Protein AF-A0A966UWK1-F1 (afdb_monomer)

Foldseek 3Di:
DDDAAEEEDAPPDPVSVVVVVVCVVVVHDYHYHHPND

pLDDT: mean 93.32, std 6.82, range [62.75, 97.94]

Nearest PDB structures (foldseek):
  1r7h-assembly1_B  TM=9.677E-01  e=1.148E-01  Corynebacterium ammoniagenes
  3vpc-assembly1_D  TM=8.063E-01  e=3.987E+00  Sulfurisphaera tokodaii
  1m32-assembly3_E  TM=5.990E-01  e=1.281E+00  Salmonella enterica subsp. enterica serovar Typhimurium
  8oy0-assembly1_B  TM=5.178E-01  e=2.796E+00  Acinetobacter baumannii ATCC 17978
  8oy0-assembly1_D  TM=5.143E-01  e=3.002E+00  Acinetobacter baumannii ATCC 17978

Solvent-accessible surface area (backbone atoms only — not comparable to full-atom values): 2441 Å² total; per-residue (Å²): 135,85,79,90,43,78,46,81,32,41,93,88,36,73,64,43,55,54,51,50,54,51,36,60,74,67,72,52,76,65,50,81,42,78,66,76,123

Structure 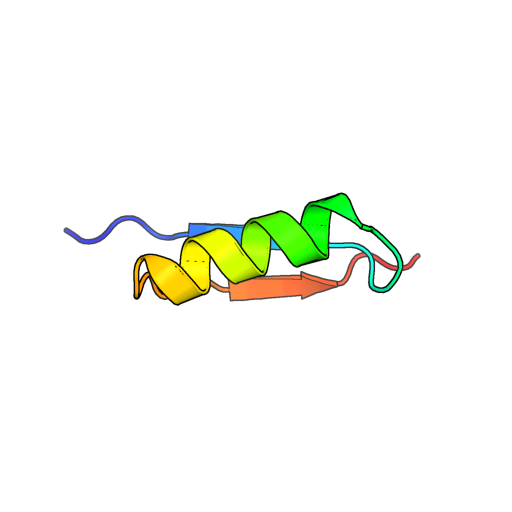(mmCIF, N/CA/C/O backbone):
data_AF-A0A966UWK1-F1
#
_entry.id   AF-A0A966UWK1-F1
#
loop_
_atom_site.group_PDB
_atom_site.id
_atom_site.type_symbol
_atom_site.label_atom_id
_atom_site.label_alt_id
_atom_site.label_comp_id
_atom_site.label_asym_id
_atom_site.label_entity_id
_atom_site.label_seq_id
_atom_site.pdbx_PDB_ins_code
_atom_site.Cartn_x
_atom_site.Cartn_y
_atom_site.Cartn_z
_atom_site.occupancy
_atom_site.B_iso_or_equiv
_atom_site.auth_seq_id
_atom_site.auth_comp_id
_atom_site.auth_asym_id
_atom_site.auth_atom_id
_atom_site.pdbx_PDB_model_num
ATOM 1 N N . MET A 1 1 ? -7.103 13.161 14.726 1.00 62.75 1 MET A N 1
ATOM 2 C CA . MET A 1 1 ? -6.655 13.300 13.323 1.00 62.75 1 MET A CA 1
ATOM 3 C C . MET A 1 1 ? -6.063 11.963 12.915 1.00 62.75 1 MET A C 1
ATOM 5 O O . MET A 1 1 ? -5.178 11.496 13.619 1.00 62.75 1 MET A O 1
ATOM 9 N N . ALA A 1 2 ? -6.599 11.300 11.892 1.00 77.12 2 ALA A N 1
ATOM 10 C CA . ALA A 1 2 ? -5.983 10.082 11.365 1.00 77.12 2 ALA A CA 1
ATOM 11 C C . ALA A 1 2 ? -4.784 10.473 10.488 1.00 77.12 2 ALA A C 1
ATOM 13 O O . ALA A 1 2 ? -4.858 11.476 9.780 1.00 77.12 2 ALA A O 1
ATOM 14 N N . ALA A 1 3 ? -3.685 9.724 10.567 1.00 87.62 3 ALA A N 1
ATOM 15 C CA . ALA A 1 3 ? -2.541 9.942 9.690 1.00 87.62 3 ALA A CA 1
ATOM 16 C C . ALA A 1 3 ? -2.866 9.426 8.283 1.00 87.62 3 ALA A C 1
ATOM 18 O O . ALA A 1 3 ? -3.384 8.318 8.139 1.00 87.62 3 ALA A O 1
ATOM 19 N N . THR A 1 4 ? -2.546 10.216 7.261 1.00 93.38 4 THR A N 1
ATOM 20 C CA . THR A 1 4 ? -2.594 9.760 5.869 1.00 93.38 4 THR A CA 1
ATOM 21 C C . THR A 1 4 ? -1.463 8.763 5.638 1.00 93.38 4 THR A C 1
ATOM 23 O O . THR A 1 4 ? -0.313 9.049 5.970 1.00 93.38 4 THR A O 1
ATOM 26 N N . VAL A 1 5 ? -1.784 7.593 5.083 1.00 94.94 5 VAL A N 1
ATOM 27 C CA . VAL A 1 5 ? -0.804 6.554 4.746 1.00 94.94 5 VAL A CA 1
ATOM 28 C C . VAL A 1 5 ? -0.801 6.351 3.238 1.00 94.94 5 VAL A C 1
ATOM 30 O O . VAL A 1 5 ? -1.814 5.993 2.642 1.00 94.94 5 VAL A O 1
ATOM 33 N N . GLU A 1 6 ? 0.355 6.570 2.626 1.00 96.56 6 GLU A N 1
ATOM 34 C CA . GLU A 1 6 ? 0.581 6.409 1.191 1.00 96.56 6 GLU A CA 1
ATOM 35 C C . GLU A 1 6 ? 1.664 5.350 0.978 1.00 96.56 6 GLU A C 1
ATOM 37 O O . G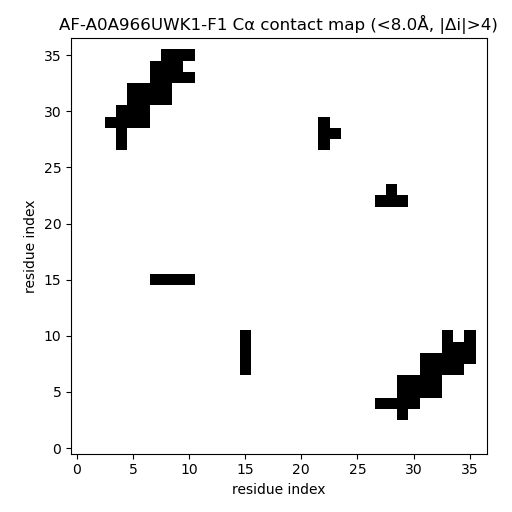LU A 1 6 ? 2.673 5.335 1.689 1.00 96.56 6 GLU A O 1
ATOM 42 N N . ILE A 1 7 ? 1.460 4.447 0.017 1.00 95.56 7 ILE A N 1
ATOM 43 C CA . ILE A 1 7 ? 2.418 3.394 -0.323 1.00 95.56 7 ILE A CA 1
ATOM 44 C C . ILE A 1 7 ? 2.724 3.409 -1.820 1.00 95.56 7 ILE A C 1
ATOM 46 O O . ILE A 1 7 ? 1.837 3.286 -2.661 1.00 95.56 7 ILE A O 1
ATOM 50 N N . TYR A 1 8 ? 4.008 3.528 -2.146 1.00 96.12 8 TYR A N 1
ATOM 51 C CA . TYR A 1 8 ? 4.517 3.482 -3.514 1.00 96.12 8 TYR A CA 1
ATOM 52 C C . TYR A 1 8 ? 5.096 2.095 -3.762 1.00 96.12 8 TYR A C 1
ATOM 54 O O . TYR A 1 8 ? 5.936 1.616 -2.994 1.00 96.12 8 TYR A O 1
ATOM 62 N N . THR A 1 9 ? 4.600 1.415 -4.788 1.00 96.44 9 THR A N 1
ATOM 63 C CA . THR A 1 9 ? 4.873 -0.002 -5.008 1.00 96.44 9 THR A CA 1
ATOM 64 C C . THR A 1 9 ? 5.298 -0.297 -6.431 1.00 96.44 9 THR A C 1
ATOM 66 O O . THR A 1 9 ? 4.941 0.405 -7.369 1.00 96.44 9 THR A O 1
ATOM 69 N N . TRP A 1 10 ? 6.034 -1.393 -6.578 1.00 95.81 10 TRP A N 1
ATOM 70 C CA . TRP A 1 10 ? 6.198 -2.076 -7.854 1.00 95.81 10 TRP A CA 1
ATOM 71 C C . TRP A 1 10 ? 5.392 -3.371 -7.794 1.00 95.81 10 TRP A C 1
ATOM 73 O O . TRP A 1 10 ? 5.477 -4.092 -6.791 1.00 95.81 10 TRP A O 1
ATOM 83 N N . ARG A 1 11 ? 4.657 -3.714 -8.855 1.00 88.31 11 ARG A N 1
ATOM 84 C CA . ARG A 1 11 ? 3.791 -4.909 -8.909 1.00 88.31 11 ARG A CA 1
ATOM 85 C C . ARG A 1 11 ? 4.525 -6.206 -8.571 1.00 88.31 11 ARG A C 1
ATOM 87 O O . ARG A 1 11 ? 3.955 -7.082 -7.929 1.00 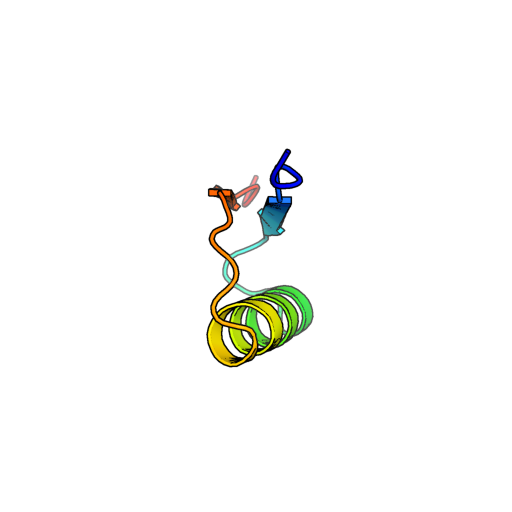88.31 11 ARG A O 1
ATOM 94 N N . ALA A 1 12 ? 5.790 -6.318 -8.975 1.00 89.75 12 ALA A N 1
ATOM 95 C CA . ALA A 1 12 ? 6.626 -7.500 -8.761 1.00 89.75 12 ALA A CA 1
ATOM 96 C C . ALA A 1 12 ? 7.589 -7.370 -7.564 1.00 89.75 12 ALA A C 1
ATOM 98 O O . ALA A 1 12 ? 8.547 -8.134 -7.455 1.00 89.75 12 ALA A O 1
ATOM 99 N N . CYS A 1 13 ? 7.377 -6.408 -6.660 1.00 94.69 13 CYS A N 1
ATOM 100 C CA . CYS A 1 13 ? 8.240 -6.241 -5.495 1.00 94.69 13 CYS A CA 1
ATOM 101 C C . CYS A 1 13 ? 7.746 -7.093 -4.307 1.00 94.69 13 CYS A C 1
ATOM 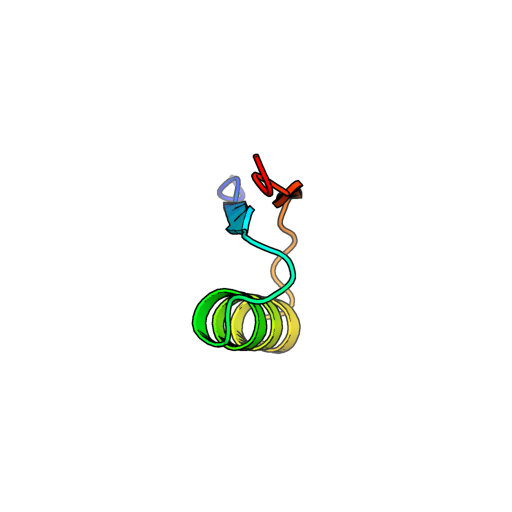103 O O . CYS A 1 13 ? 6.690 -6.800 -3.732 1.00 94.69 13 CYS A O 1
ATOM 105 N N . PRO A 1 14 ? 8.520 -8.099 -3.847 1.00 96.00 14 PRO A N 1
ATOM 106 C CA . PRO A 1 14 ? 8.124 -8.944 -2.717 1.00 96.00 14 PRO A CA 1
ATOM 107 C C . PRO A 1 14 ? 8.004 -8.163 -1.398 1.00 96.00 14 PRO A C 1
ATOM 109 O O . PRO A 1 14 ? 7.257 -8.558 -0.501 1.00 96.00 14 PRO A O 1
ATOM 112 N N . PHE A 1 15 ? 8.707 -7.035 -1.264 1.00 96.69 15 PHE A N 1
ATOM 113 C CA . PHE A 1 15 ? 8.616 -6.173 -0.085 1.00 96.69 15 PHE A CA 1
ATOM 114 C C . PHE A 1 15 ? 7.328 -5.348 -0.073 1.00 96.69 15 PHE A C 1
ATOM 116 O O . PHE A 1 15 ? 6.704 -5.232 0.981 1.00 96.69 15 PHE A O 1
ATOM 123 N N . CYS A 1 16 ? 6.886 -4.848 -1.232 1.00 96.44 16 CYS A N 1
ATOM 124 C CA . CYS A 1 16 ? 5.617 -4.129 -1.364 1.00 96.44 16 CYS A CA 1
ATOM 125 C C . CYS A 1 16 ? 4.438 -5.023 -0.970 1.00 96.44 16 CYS A C 1
ATOM 127 O O . CYS A 1 16 ? 3.591 -4.612 -0.183 1.00 96.44 16 CYS A O 1
ATOM 129 N N . ILE A 1 17 ? 4.443 -6.282 -1.421 1.00 95.62 17 ILE A N 1
ATOM 130 C CA . ILE A 1 17 ? 3.419 -7.275 -1.063 1.00 95.62 17 ILE A CA 1
ATOM 131 C C . ILE A 1 17 ? 3.355 -7.473 0.460 1.00 95.62 17 ILE A C 1
ATOM 133 O O . ILE A 1 17 ? 2.278 -7.439 1.055 1.00 95.62 17 ILE A O 1
ATOM 137 N N . ARG A 1 18 ? 4.509 -7.635 1.120 1.00 97.56 18 ARG A N 1
ATOM 138 C CA . ARG A 1 18 ? 4.575 -7.800 2.583 1.00 97.56 18 ARG A CA 1
ATOM 139 C C . ARG A 1 18 ? 4.141 -6.543 3.341 1.00 97.56 18 ARG A C 1
ATOM 141 O O . ARG A 1 18 ? 3.504 -6.667 4.385 1.00 97.56 18 ARG A O 1
ATOM 148 N N . ALA A 1 19 ? 4.476 -5.357 2.837 1.00 97.06 19 ALA A N 1
ATOM 149 C CA . ALA A 1 19 ? 4.073 -4.087 3.433 1.00 97.06 19 ALA A CA 1
ATOM 150 C C . ALA A 1 19 ? 2.551 -3.893 3.369 1.00 97.06 19 ALA A C 1
ATOM 152 O O . ALA A 1 19 ? 1.942 -3.606 4.398 1.00 97.06 19 ALA A O 1
ATOM 153 N N . LYS A 1 20 ? 1.929 -4.152 2.211 1.00 96.06 20 LYS A N 1
ATOM 154 C CA . LYS A 1 20 ? 0.464 -4.148 2.055 1.00 96.06 20 LYS A CA 1
ATOM 155 C C . LYS A 1 20 ? -0.204 -5.107 3.031 1.00 96.06 20 LYS A C 1
ATOM 157 O O . LYS A 1 20 ? -1.029 -4.682 3.827 1.00 96.06 20 LYS A O 1
ATOM 162 N N . ALA A 1 21 ? 0.267 -6.355 3.091 1.00 97.38 21 ALA A N 1
ATOM 163 C CA . ALA A 1 21 ? -0.273 -7.349 4.016 1.00 97.38 21 ALA A CA 1
ATOM 164 C C . ALA A 1 21 ? -0.173 -6.921 5.494 1.00 97.38 21 ALA A C 1
ATOM 166 O O . ALA A 1 21 ? -1.030 -7.278 6.300 1.00 97.38 21 ALA A O 1
ATOM 167 N N . LEU A 1 22 ? 0.864 -6.168 5.880 1.00 97.25 22 LEU A N 1
ATOM 168 C CA . LEU A 1 22 ? 0.969 -5.605 7.227 1.00 97.25 22 LEU A CA 1
ATOM 169 C C . LEU A 1 22 ? -0.073 -4.504 7.467 1.00 97.25 22 LEU A C 1
ATOM 171 O O . LEU A 1 22 ? -0.669 -4.474 8.543 1.00 97.25 22 LEU A O 1
ATOM 175 N N . LEU A 1 23 ? -0.280 -3.610 6.499 1.00 96.50 23 LEU A N 1
ATOM 176 C CA . LEU A 1 23 ? -1.283 -2.545 6.583 1.00 96.50 23 LEU A CA 1
ATOM 177 C C . LEU A 1 23 ? -2.705 -3.121 6.629 1.00 96.50 23 LEU A C 1
ATOM 179 O O . LEU A 1 23 ? -3.486 -2.727 7.496 1.00 96.50 23 LEU A O 1
ATOM 183 N N . ASP A 1 24 ? -2.983 -4.132 5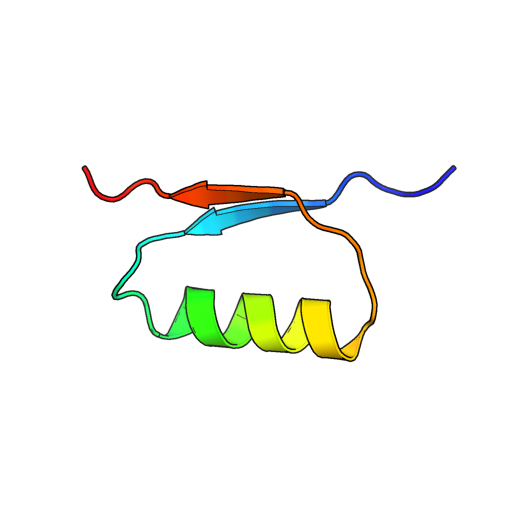.803 1.00 96.38 24 ASP A N 1
ATOM 184 C CA . ASP A 1 24 ? -4.252 -4.867 5.784 1.00 96.38 24 ASP A CA 1
ATOM 185 C C . ASP A 1 24 ? -4.523 -5.524 7.146 1.00 96.38 24 ASP A C 1
ATOM 187 O O . ASP A 1 24 ? -5.597 -5.362 7.724 1.00 96.38 24 ASP A O 1
ATOM 191 N N . ARG A 1 25 ? -3.520 -6.200 7.731 1.00 97.94 25 ARG A N 1
ATOM 192 C CA . ARG A 1 25 ? -3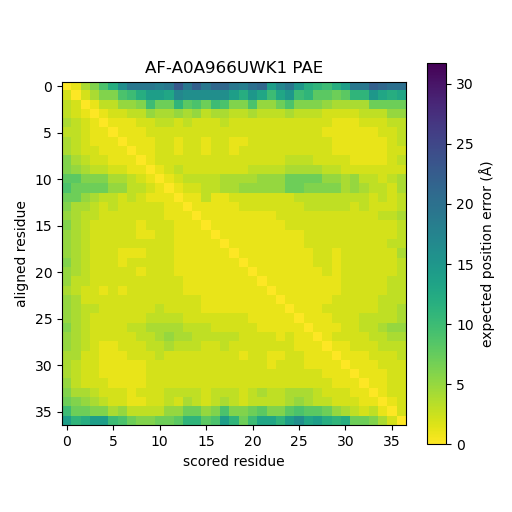.620 -6.798 9.078 1.00 97.94 25 ARG A CA 1
ATOM 193 C C . ARG A 1 25 ? -3.863 -5.769 10.179 1.00 97.94 25 ARG A C 1
ATOM 195 O O . ARG A 1 25 ? -4.449 -6.110 11.201 1.00 97.94 25 ARG A O 1
ATOM 202 N N . LYS A 1 26 ? -3.384 -4.537 10.004 1.00 95.19 26 LYS A N 1
ATOM 203 C CA . LYS A 1 26 ? -3.606 -3.438 10.952 1.00 95.19 26 LYS A CA 1
ATOM 204 C C . LYS A 1 26 ? -4.952 -2.737 10.748 1.00 95.19 26 LYS A C 1
ATOM 206 O O . LYS A 1 26 ? -5.298 -1.899 11.574 1.00 95.19 26 LYS A O 1
ATOM 211 N N . GLY A 1 27 ? -5.690 -3.046 9.676 1.00 95.44 27 GLY A N 1
ATOM 212 C CA . GLY A 1 27 ? -6.931 -2.353 9.325 1.00 95.44 27 GLY A CA 1
ATOM 213 C C . GLY A 1 27 ? -6.714 -0.872 9.001 1.00 95.44 27 GLY A C 1
ATOM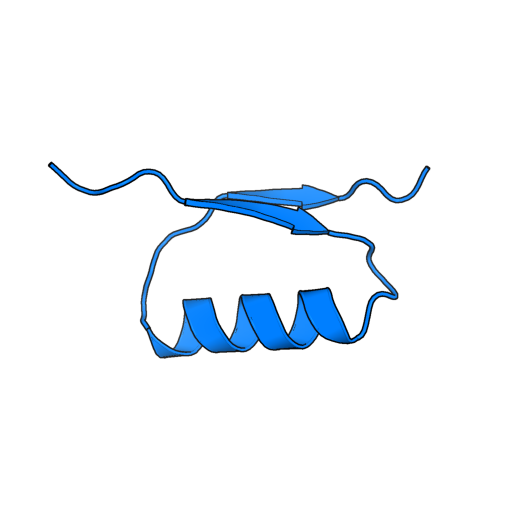 214 O O . GLY A 1 27 ? -7.605 -0.053 9.214 1.00 95.44 27 GLY A O 1
ATOM 215 N N . VAL A 1 28 ? -5.512 -0.511 8.547 1.00 94.75 28 VAL A N 1
ATOM 216 C CA . VAL A 1 28 ? -5.159 0.872 8.216 1.00 94.75 28 VAL A CA 1
ATOM 217 C C . VAL A 1 28 ? -5.523 1.122 6.762 1.00 94.75 28 VAL A C 1
ATOM 219 O O . VAL A 1 28 ? -5.065 0.399 5.883 1.00 94.75 28 VAL A O 1
ATOM 222 N N . ALA A 1 29 ? -6.320 2.156 6.504 1.00 94.88 29 ALA A N 1
ATOM 223 C CA . ALA A 1 29 ? -6.560 2.617 5.143 1.00 94.88 29 ALA A CA 1
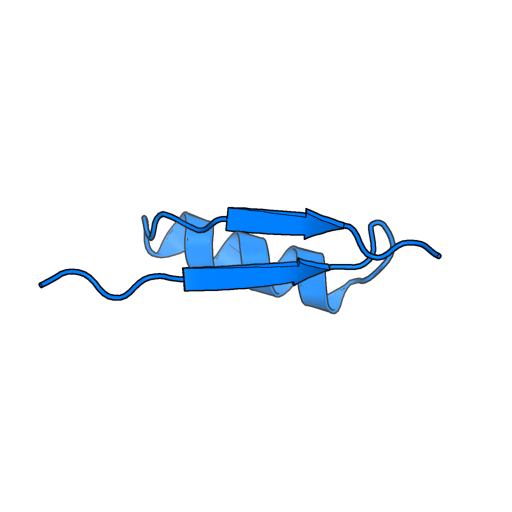ATOM 224 C C . ALA A 1 29 ? -5.279 3.242 4.572 1.00 94.88 29 ALA A C 1
ATOM 226 O O . ALA A 1 29 ? -4.631 4.052 5.238 1.00 94.88 29 ALA A O 1
ATOM 227 N N . TYR A 1 30 ? -4.928 2.872 3.343 1.00 96.06 30 TYR A N 1
ATOM 228 C CA . TYR A 1 30 ? -3.787 3.427 2.625 1.00 96.06 30 TYR A CA 1
ATOM 229 C C . TYR A 1 30 ? -4.115 3.634 1.149 1.00 96.06 30 TYR A C 1
ATOM 231 O O . TYR A 1 30 ? -4.932 2.912 0.577 1.00 96.06 30 TYR A O 1
ATOM 239 N N . THR A 1 31 ? -3.438 4.598 0.534 1.00 97.00 31 THR A N 1
ATOM 240 C CA . THR A 1 31 ? -3.485 4.823 -0.915 1.00 97.00 31 THR A CA 1
ATOM 241 C C . THR A 1 31 ? -2.271 4.171 -1.563 1.00 97.00 31 THR A C 1
ATOM 243 O O . THR A 1 31 ? -1.138 4.454 -1.175 1.00 97.00 31 THR A O 1
ATOM 246 N N . GLU A 1 32 ? -2.499 3.294 -2.540 1.00 95.94 32 GLU A N 1
ATOM 247 C CA . GLU A 1 32 ? -1.440 2.629 -3.303 1.00 95.94 32 GLU A CA 1
ATOM 248 C C . GLU A 1 32 ? -1.169 3.347 -4.629 1.00 95.94 32 GLU A C 1
ATOM 250 O O . GLU A 1 32 ? -2.087 3.601 -5.408 1.00 95.94 32 GLU A O 1
ATOM 255 N N . PHE A 1 33 ? 0.109 3.593 -4.911 1.00 96.00 33 PHE A N 1
ATOM 256 C CA . PHE A 1 33 ? 0.600 4.102 -6.187 1.00 96.00 33 PHE A CA 1
ATOM 257 C C . PHE A 1 33 ? 1.557 3.083 -6.808 1.00 96.00 33 PHE A C 1
ATOM 259 O O . PHE A 1 33 ? 2.607 2.786 -6.237 1.00 96.00 33 PHE A O 1
ATOM 266 N N . ALA A 1 34 ? 1.204 2.542 -7.973 1.00 94.75 34 ALA A N 1
ATOM 267 C CA . ALA A 1 34 ? 2.089 1.663 -8.733 1.00 94.75 34 ALA A CA 1
ATOM 268 C C . ALA A 1 34 ? 3.068 2.503 -9.570 1.00 94.75 34 ALA A C 1
ATOM 270 O O . ALA A 1 34 ? 2.643 3.317 -10.388 1.00 94.75 34 ALA A O 1
ATOM 271 N N . ILE A 1 35 ? 4.368 2.298 -9.365 1.00 94.75 35 ILE A N 1
ATOM 272 C CA . ILE A 1 35 ? 5.473 3.005 -10.029 1.00 94.75 35 ILE A CA 1
ATOM 273 C C . ILE A 1 35 ? 6.277 2.041 -10.911 1.00 94.75 35 ILE A C 1
ATOM 275 O O . ILE A 1 35 ? 7.495 1.957 -10.809 1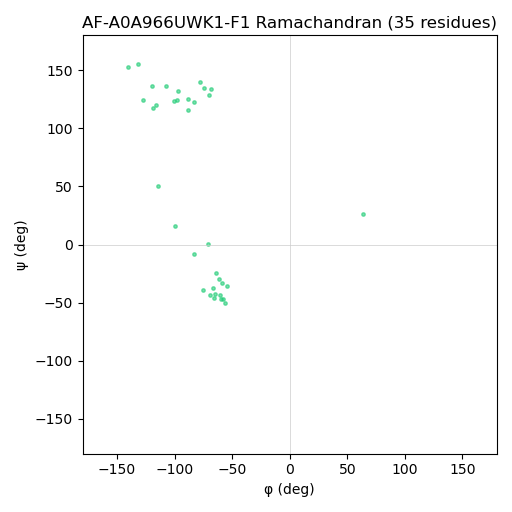.00 94.75 35 ILE A O 1
ATOM 279 N N . ASP A 1 36 ? 5.577 1.283 -11.759 1.00 88.75 36 ASP A N 1
ATOM 280 C CA . ASP A 1 36 ? 6.160 0.177 -12.536 1.00 88.75 36 ASP A CA 1
ATOM 281 C C . ASP A 1 36 ? 7.111 0.598 -13.680 1.00 88.75 36 ASP A C 1
ATOM 283 O O . ASP A 1 36 ? 7.661 -0.283 -14.345 1.00 88.75 36 ASP A O 1
ATOM 287 N N . GLY A 1 37 ? 7.337 1.903 -13.875 1.00 79.56 37 GLY A N 1
ATOM 288 C CA . GLY A 1 37 ? 8.121 2.455 -14.987 1.00 79.56 37 GLY A CA 1
ATOM 289 C C . GLY A 1 37 ? 7.313 2.653 -16.262 1.00 79.56 37 GLY A C 1
ATOM 290 O O . GLY A 1 37 ? 6.499 1.767 -16.605 1.00 79.56 37 GLY A O 1
#

Radius of gyration: 10.38 Å; Cα contacts (8 Å, |Δi|>4): 35; chains: 1; bounding box: 16×22×28 Å

Sequence (37 aa):
MAATVEIYTWRACPFCIRAKALLDRKGVAYTEFAIDG

Secondary structure (DSSP, 8-state):
-PPP-EEEE-TT-HHHHHHHHHHHHHT---EEEE---

Mean predicted aligned error: 3.18 Å